Protein AF-A0A924XPF2-F1 (afdb_monomer_lite)

Secondary structure (DSSP, 8-state):
-HHHHHHHHHHHHHHHHHHHHH--HHHHHHHHHHHHHHHHTTSTT-HHHHHHHHHHHHHHHHHHHHHHH----EEEEEE--S---TTS-EEEEEEEEE-SSS-B-S-EEE------PPPHHHHHH---TTGGGS-HHHHHH-HHHHHHHHHTTS-S---EEEPPPB-TT-EEEEEEEE-

Structure (mmCIF, N/CA/C/O backbone):
data_AF-A0A924XPF2-F1
#
_entry.id   AF-A0A924XPF2-F1
#
loop_
_atom_site.group_PDB
_atom_site.id
_atom_site.type_symbol
_atom_site.label_atom_id
_atom_site.label_alt_id
_atom_site.label_comp_id
_atom_site.label_asym_id
_atom_site.label_entity_id
_atom_site.label_seq_id
_atom_site.pdbx_PDB_ins_code
_atom_site.Cartn_x
_atom_site.Cartn_y
_atom_site.Cartn_z
_atom_site.occupancy
_atom_site.B_iso_or_equiv
_atom_site.auth_seq_id
_atom_site.auth_comp_id
_atom_site.auth_asym_id
_atom_site.auth_atom_id
_atom_site.pdbx_PDB_model_num
ATOM 1 N N . MET A 1 1 ? 14.051 -11.092 -23.838 1.00 84.06 1 MET A N 1
ATOM 2 C CA . MET A 1 1 ? 14.180 -9.862 -23.017 1.00 84.06 1 MET A CA 1
ATOM 3 C C . MET A 1 1 ? 12.843 -9.285 -22.538 1.00 84.06 1 MET A C 1
ATOM 5 O O . MET A 1 1 ? 12.646 -9.235 -21.334 1.00 84.06 1 MET A O 1
ATOM 9 N N . ARG A 1 2 ? 11.880 -8.923 -23.406 1.00 87.88 2 ARG A N 1
ATOM 10 C CA . ARG A 1 2 ? 10.615 -8.270 -22.972 1.00 87.88 2 ARG A CA 1
ATOM 11 C C . ARG A 1 2 ? 9.798 -9.018 -21.904 1.00 87.88 2 ARG A C 1
ATOM 13 O O . ARG A 1 2 ? 9.209 -8.379 -21.045 1.00 87.88 2 ARG A O 1
ATOM 20 N N . ARG A 1 3 ? 9.775 -10.357 -21.926 1.00 92.38 3 ARG A N 1
ATOM 21 C CA . ARG A 1 3 ? 9.114 -11.166 -20.879 1.00 92.38 3 ARG A CA 1
ATOM 22 C C . ARG A 1 3 ? 9.788 -11.042 -19.507 1.00 92.38 3 ARG A C 1
ATOM 24 O O . ARG A 1 3 ? 9.085 -11.013 -18.507 1.00 92.38 3 ARG A O 1
ATOM 31 N N . LEU A 1 4 ? 11.119 -10.930 -19.469 1.00 93.75 4 LEU A N 1
ATOM 32 C CA . LEU A 1 4 ? 11.877 -10.730 -18.227 1.00 93.75 4 LEU A CA 1
ATOM 33 C C . LEU A 1 4 ? 11.610 -9.340 -17.650 1.00 93.75 4 LEU A C 1
ATOM 35 O O . LEU A 1 4 ? 11.325 -9.222 -16.467 1.00 93.75 4 LEU A O 1
ATOM 39 N N . ILE A 1 5 ? 11.607 -8.311 -18.505 1.00 93.50 5 ILE A N 1
ATOM 40 C CA . ILE A 1 5 ? 11.254 -6.939 -18.111 1.00 93.50 5 ILE A CA 1
ATOM 41 C C . ILE A 1 5 ? 9.832 -6.902 -17.537 1.00 93.50 5 ILE A C 1
ATOM 43 O O . ILE A 1 5 ? 9.620 -6.374 -16.452 1.00 93.50 5 ILE A O 1
ATOM 47 N N . TYR A 1 6 ? 8.864 -7.530 -18.213 1.00 94.31 6 TYR A N 1
ATOM 48 C CA . TYR A 1 6 ? 7.496 -7.645 -17.705 1.00 94.31 6 TYR A CA 1
ATOM 49 C C . TYR A 1 6 ? 7.425 -8.362 -16.350 1.00 94.31 6 TYR A C 1
ATOM 51 O O . TYR A 1 6 ? 6.738 -7.898 -15.441 1.00 94.31 6 TYR A O 1
ATOM 59 N N . ALA A 1 7 ? 8.134 -9.485 -16.198 1.00 94.75 7 ALA A N 1
ATOM 60 C CA . ALA A 1 7 ? 8.183 -10.211 -14.935 1.00 94.75 7 ALA A CA 1
ATOM 61 C C . ALA A 1 7 ? 8.771 -9.338 -13.815 1.00 94.75 7 ALA A C 1
ATOM 63 O O . ALA A 1 7 ? 8.178 -9.259 -12.741 1.00 94.75 7 ALA A O 1
ATOM 64 N N . ALA A 1 8 ? 9.863 -8.618 -14.090 1.00 94.25 8 ALA A N 1
ATOM 65 C CA . ALA A 1 8 ? 10.473 -7.679 -13.155 1.00 94.25 8 ALA A CA 1
ATOM 66 C C . ALA A 1 8 ? 9.498 -6.559 -12.760 1.00 94.25 8 ALA A C 1
ATOM 68 O O . ALA A 1 8 ? 9.265 -6.360 -11.573 1.00 94.25 8 ALA A O 1
ATOM 69 N N . LEU A 1 9 ? 8.844 -5.897 -13.723 1.00 93.81 9 LEU A N 1
ATOM 70 C CA . LEU A 1 9 ? 7.829 -4.866 -13.456 1.00 93.81 9 LEU A CA 1
ATOM 71 C C . LEU A 1 9 ? 6.684 -5.399 -12.584 1.00 93.81 9 LEU A C 1
ATOM 73 O O . LEU A 1 9 ? 6.241 -4.733 -11.647 1.00 93.81 9 LEU A O 1
ATOM 77 N N . ARG A 1 10 ? 6.223 -6.625 -12.854 1.00 94.06 10 ARG A N 1
ATOM 78 C CA . ARG A 1 10 ? 5.145 -7.254 -12.087 1.00 94.06 10 ARG A CA 1
ATOM 79 C C . ARG A 1 10 ? 5.570 -7.583 -10.658 1.00 94.06 10 ARG A C 1
ATOM 81 O O . ARG A 1 10 ? 4.770 -7.361 -9.748 1.00 94.06 10 ARG A O 1
ATOM 88 N N . VAL A 1 11 ? 6.783 -8.105 -10.468 1.00 94.44 11 VAL A N 1
ATOM 89 C CA . VAL A 1 11 ? 7.350 -8.450 -9.154 1.00 94.44 11 VAL A CA 1
ATOM 90 C C . VAL A 1 11 ? 7.630 -7.192 -8.343 1.00 94.44 11 VAL A C 1
ATOM 92 O O . VAL A 1 11 ? 7.145 -7.090 -7.221 1.00 94.44 11 VAL A O 1
ATOM 95 N N . VAL A 1 12 ? 8.321 -6.210 -8.924 1.00 92.56 12 VAL A N 1
ATOM 96 C CA . VAL A 1 12 ? 8.612 -4.923 -8.277 1.00 92.56 12 VAL A CA 1
ATOM 97 C C . VAL A 1 12 ? 7.314 -4.214 -7.906 1.00 92.56 12 VAL A C 1
ATOM 99 O O . VAL A 1 12 ? 7.163 -3.796 -6.765 1.00 92.56 12 VAL A O 1
ATOM 102 N N . GLY A 1 13 ? 6.326 -4.166 -8.806 1.00 89.31 13 GLY A N 1
ATOM 103 C CA . GLY A 1 13 ? 5.015 -3.593 -8.494 1.00 89.31 13 GLY A CA 1
ATOM 104 C C . GLY A 1 13 ? 4.240 -4.373 -7.423 1.00 89.31 13 GLY A C 1
ATOM 105 O O . GLY A 1 13 ? 3.518 -3.776 -6.630 1.00 89.31 13 GLY A O 1
ATOM 106 N N . ALA A 1 14 ? 4.386 -5.704 -7.361 1.00 90.25 14 ALA A N 1
ATOM 107 C CA . ALA A 1 14 ? 3.800 -6.508 -6.283 1.00 90.25 14 ALA A CA 1
ATOM 108 C C . ALA A 1 14 ? 4.436 -6.184 -4.928 1.00 90.25 14 ALA A C 1
ATOM 110 O O . ALA A 1 14 ? 3.738 -6.114 -3.917 1.00 90.25 14 ALA A O 1
ATOM 111 N N . LEU A 1 15 ? 5.762 -6.049 -4.930 1.00 90.81 15 LEU A N 1
ATOM 112 C CA . LEU A 1 15 ? 6.571 -5.778 -3.757 1.00 90.81 15 LEU A CA 1
ATOM 113 C C . LEU A 1 15 ? 6.299 -4.367 -3.242 1.00 90.81 15 LEU A C 1
ATOM 115 O O . LEU A 1 15 ? 5.934 -4.239 -2.082 1.00 90.81 15 LEU A O 1
ATOM 119 N N . ASP A 1 16 ? 6.349 -3.346 -4.100 1.00 89.19 16 ASP A N 1
ATOM 120 C CA . ASP A 1 16 ? 6.012 -1.961 -3.744 1.00 89.19 16 ASP A CA 1
ATOM 121 C C . ASP A 1 16 ? 4.616 -1.867 -3.112 1.00 89.19 16 ASP A C 1
ATOM 123 O O . ASP A 1 16 ? 4.485 -1.344 -2.006 1.00 89.19 16 ASP A O 1
ATOM 127 N N . ARG A 1 17 ? 3.593 -2.480 -3.731 1.00 87.12 17 ARG A N 1
ATOM 128 C CA . ARG A 1 17 ? 2.238 -2.512 -3.157 1.00 87.12 17 ARG A CA 1
ATOM 129 C C . ARG A 1 17 ? 2.215 -3.166 -1.772 1.00 87.12 17 ARG A C 1
ATOM 131 O O . ARG A 1 17 ? 1.694 -2.580 -0.831 1.00 87.12 17 ARG A O 1
ATOM 138 N N . ARG A 1 18 ? 2.811 -4.355 -1.623 1.00 87.12 18 ARG A N 1
ATOM 139 C CA . ARG A 1 18 ? 2.851 -5.063 -0.329 1.00 87.12 18 ARG A CA 1
ATOM 140 C C . ARG A 1 18 ? 3.609 -4.287 0.744 1.00 87.12 18 ARG A C 1
ATOM 142 O O . ARG A 1 18 ? 3.212 -4.334 1.903 1.00 87.12 18 ARG A O 1
ATOM 149 N N . LEU A 1 19 ? 4.700 -3.618 0.376 1.00 88.44 19 LEU A N 1
ATOM 150 C CA . LEU A 1 19 ? 5.483 -2.805 1.299 1.00 88.44 19 LEU A CA 1
ATOM 151 C C . LEU A 1 19 ? 4.671 -1.593 1.757 1.00 88.44 19 LEU A C 1
ATOM 153 O O . LEU A 1 19 ? 4.577 -1.367 2.955 1.00 88.44 19 LEU A O 1
ATOM 157 N N . ARG A 1 20 ? 4.008 -0.876 0.844 1.00 86.06 20 ARG A N 1
ATOM 158 C CA . ARG A 1 20 ? 3.146 0.269 1.189 1.00 86.06 20 ARG A CA 1
ATOM 159 C C . ARG A 1 20 ? 1.951 -0.112 2.061 1.00 86.06 20 ARG A C 1
ATOM 161 O O . ARG A 1 20 ? 1.593 0.657 2.940 1.00 86.06 20 ARG A O 1
ATOM 168 N N . GLU A 1 21 ? 1.358 -1.282 1.834 1.00 84.06 21 GLU A N 1
ATOM 169 C CA . GLU A 1 21 ? 0.218 -1.773 2.622 1.00 84.06 21 GLU A CA 1
ATOM 170 C C . GLU A 1 21 ? 0.617 -2.245 4.029 1.00 84.06 21 GLU A C 1
ATOM 172 O O . GLU A 1 21 ? -0.189 -2.166 4.952 1.00 84.06 21 GLU A O 1
ATOM 177 N N . LYS A 1 22 ? 1.834 -2.781 4.204 1.00 85.19 22 LYS A N 1
ATOM 178 C CA . LYS A 1 22 ? 2.248 -3.427 5.463 1.00 85.19 22 LYS A CA 1
ATOM 179 C C . LYS A 1 22 ? 3.210 -2.612 6.318 1.00 85.19 22 LYS A C 1
ATOM 181 O O . LYS A 1 22 ? 3.222 -2.796 7.534 1.00 85.19 22 LYS A O 1
ATOM 186 N N . LEU A 1 23 ? 4.052 -1.774 5.718 1.00 87.44 23 LEU A N 1
ATOM 187 C CA . LEU A 1 23 ? 5.025 -0.982 6.464 1.00 87.44 23 LEU A CA 1
ATOM 188 C C . LEU A 1 23 ? 4.373 0.287 6.993 1.00 87.44 23 LEU A C 1
ATOM 190 O O . LEU A 1 23 ? 3.901 1.138 6.243 1.00 87.44 23 LEU A O 1
ATOM 194 N N . THR A 1 24 ? 4.426 0.428 8.312 1.00 88.81 24 THR A N 1
ATOM 195 C CA . THR A 1 24 ? 4.147 1.691 8.988 1.00 88.81 24 THR A CA 1
ATOM 196 C C . THR A 1 24 ? 5.242 2.712 8.675 1.00 88.81 24 THR A C 1
ATOM 198 O O . THR A 1 24 ? 6.307 2.366 8.161 1.00 88.81 24 THR A O 1
ATOM 201 N N . LEU A 1 25 ? 5.025 3.977 9.042 1.00 87.94 25 LEU A N 1
ATOM 202 C CA . LEU A 1 25 ? 6.047 5.019 8.905 1.00 87.94 25 LEU A CA 1
ATOM 203 C C . LEU A 1 25 ? 7.353 4.647 9.636 1.00 87.94 25 LEU A C 1
ATOM 205 O O . LEU A 1 25 ? 8.439 4.792 9.081 1.00 87.94 25 LEU A O 1
ATOM 209 N N . ALA A 1 26 ? 7.247 4.072 10.839 1.00 91.56 26 ALA A N 1
ATOM 210 C CA . ALA A 1 26 ? 8.395 3.528 11.565 1.00 91.56 26 ALA A CA 1
ATOM 211 C C . ALA A 1 26 ? 9.053 2.360 10.810 1.00 91.56 26 ALA A C 1
ATOM 213 O O . ALA A 1 26 ? 10.275 2.284 10.731 1.00 91.56 26 ALA A O 1
ATOM 214 N N . GLY A 1 27 ? 8.253 1.484 10.197 1.00 92.38 27 GLY A N 1
ATOM 215 C CA . GLY A 1 27 ? 8.758 0.417 9.337 1.00 92.38 27 GLY A CA 1
ATOM 216 C C . GLY A 1 27 ? 9.572 0.945 8.151 1.00 92.38 27 GLY A C 1
ATOM 217 O O . GLY A 1 27 ? 10.642 0.414 7.864 1.00 92.38 27 GLY A O 1
ATOM 218 N N . TRP A 1 28 ? 9.111 2.016 7.498 1.00 94.12 28 TRP A N 1
ATOM 219 C CA . TRP A 1 28 ? 9.850 2.681 6.419 1.00 94.12 28 TRP A CA 1
ATOM 220 C C . TRP A 1 28 ? 11.178 3.274 6.894 1.00 94.12 28 TRP A C 1
ATOM 222 O O . TRP A 1 28 ? 12.181 3.128 6.197 1.00 94.12 28 TRP A O 1
ATOM 232 N N . LEU A 1 29 ? 11.212 3.881 8.085 1.00 95.44 29 LEU A N 1
ATOM 233 C CA . LEU A 1 29 ? 12.456 4.374 8.686 1.00 95.44 29 LEU A CA 1
ATOM 234 C C . LEU A 1 29 ? 13.448 3.236 8.948 1.00 95.44 29 LEU A C 1
ATOM 236 O O . LEU A 1 29 ? 14.615 3.350 8.583 1.00 95.44 29 LEU A O 1
ATOM 240 N N . VAL A 1 30 ? 12.984 2.121 9.519 1.00 95.38 30 VAL A N 1
ATOM 241 C CA . VAL A 1 30 ? 13.815 0.930 9.765 1.00 95.38 30 VAL A CA 1
ATOM 242 C C . VAL A 1 30 ? 14.342 0.351 8.449 1.00 95.38 30 VAL A C 1
ATOM 244 O O . VAL A 1 30 ? 15.525 0.032 8.353 1.00 95.38 30 VAL A O 1
ATOM 247 N N . LEU A 1 31 ? 13.499 0.262 7.415 1.00 94.00 31 LEU A N 1
ATOM 248 C CA . LEU A 1 31 ? 13.897 -0.220 6.091 1.00 94.00 31 LEU A CA 1
ATOM 249 C C . LEU A 1 31 ? 14.939 0.704 5.434 1.00 94.00 31 LEU A C 1
ATOM 251 O O . LEU A 1 31 ? 15.914 0.220 4.860 1.00 94.00 31 LEU A O 1
ATOM 255 N N . GLY A 1 32 ? 14.765 2.023 5.552 1.00 94.50 32 GLY A N 1
ATOM 256 C CA . GLY A 1 32 ? 15.723 3.017 5.066 1.00 94.50 32 GLY A CA 1
ATOM 257 C C . GLY A 1 32 ? 17.062 2.953 5.805 1.00 94.50 32 GLY A C 1
ATOM 258 O O . GLY A 1 32 ? 18.113 2.909 5.167 1.00 94.50 32 GLY A O 1
ATOM 259 N N . ALA A 1 33 ? 17.031 2.860 7.138 1.00 93.75 33 ALA A N 1
ATOM 260 C CA . ALA A 1 33 ? 18.224 2.692 7.968 1.00 93.75 33 ALA A CA 1
ATOM 261 C C . ALA A 1 33 ? 18.967 1.388 7.644 1.00 93.75 33 ALA A C 1
ATOM 263 O O . ALA A 1 33 ? 20.193 1.374 7.576 1.00 93.75 33 ALA A O 1
ATOM 264 N N . MET A 1 34 ? 18.232 0.304 7.376 1.00 93.38 34 MET A N 1
ATOM 265 C CA . MET A 1 34 ? 18.807 -0.969 6.943 1.00 93.38 34 MET A CA 1
ATOM 266 C C . MET A 1 34 ? 19.507 -0.825 5.587 1.00 93.38 34 MET A C 1
ATOM 268 O O . MET A 1 34 ? 20.603 -1.350 5.414 1.00 93.38 34 MET A O 1
ATOM 272 N N . GLY A 1 35 ? 18.913 -0.085 4.643 1.00 92.06 35 GLY A N 1
ATOM 273 C CA . GLY A 1 35 ? 19.534 0.224 3.352 1.00 92.06 35 GLY A CA 1
ATOM 274 C C . GLY A 1 35 ? 20.819 1.046 3.488 1.00 92.06 35 GLY A C 1
ATOM 275 O O . GLY A 1 35 ? 21.824 0.714 2.862 1.00 92.06 35 GLY A O 1
ATOM 276 N N . ALA A 1 36 ? 20.8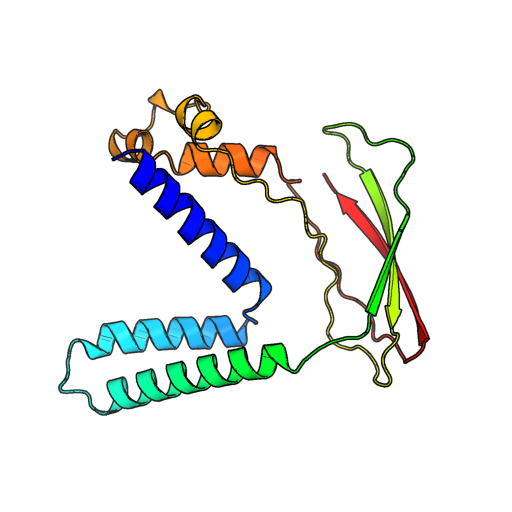17 2.065 4.351 1.00 90.94 36 ALA A N 1
ATOM 277 C CA . ALA A 1 36 ? 22.011 2.856 4.649 1.00 90.94 36 ALA A CA 1
ATOM 278 C C . ALA A 1 36 ? 23.114 1.995 5.289 1.00 90.94 36 ALA A C 1
ATOM 280 O O . ALA A 1 36 ? 24.255 2.021 4.836 1.00 90.94 36 ALA A O 1
ATOM 281 N N . ALA A 1 37 ? 22.762 1.164 6.276 1.00 89.69 37 ALA A N 1
ATOM 282 C CA . ALA A 1 37 ? 23.698 0.236 6.903 1.00 89.69 37 ALA A CA 1
ATOM 283 C C . ALA A 1 37 ? 24.263 -0.781 5.896 1.00 89.69 37 ALA A C 1
ATOM 285 O O . ALA A 1 37 ? 25.453 -1.070 5.928 1.00 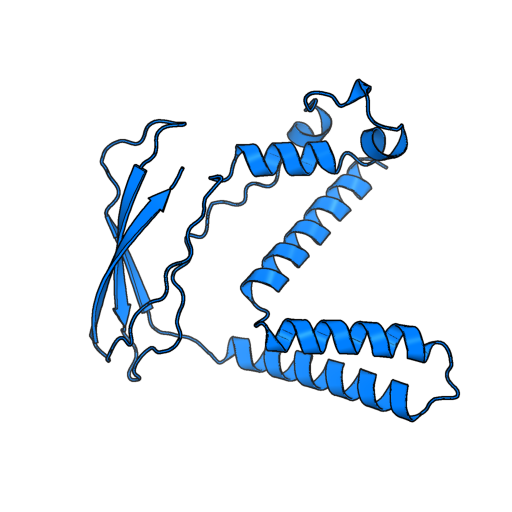89.69 37 ALA A O 1
ATOM 286 N N . ALA A 1 38 ? 23.448 -1.288 4.967 1.00 88.44 38 ALA A N 1
ATOM 287 C CA . ALA A 1 38 ? 23.913 -2.192 3.916 1.00 88.44 38 ALA A CA 1
ATOM 288 C C . ALA A 1 38 ? 24.921 -1.516 2.972 1.00 88.44 38 ALA A C 1
ATOM 290 O O . ALA A 1 38 ? 25.940 -2.115 2.637 1.00 88.44 38 ALA A O 1
ATOM 291 N N . ALA A 1 39 ? 24.667 -0.264 2.577 1.00 88.00 39 ALA A N 1
ATOM 292 C CA . ALA A 1 39 ? 25.578 0.502 1.728 1.00 88.00 39 ALA A CA 1
ATOM 293 C C . ALA A 1 39 ? 26.908 0.803 2.438 1.00 88.00 39 ALA A C 1
ATOM 295 O O . ALA A 1 39 ? 27.974 0.651 1.847 1.00 88.00 39 ALA A O 1
ATOM 296 N N . SER A 1 40 ? 26.855 1.174 3.719 1.00 83.88 40 SER A N 1
ATOM 297 C CA . SER A 1 40 ? 28.046 1.420 4.540 1.00 83.88 40 SER A CA 1
ATOM 298 C C . SER A 1 40 ? 28.791 0.137 4.929 1.00 83.88 40 SER A C 1
ATOM 300 O O . SER A 1 40 ? 29.983 0.189 5.209 1.00 83.88 40 SER A O 1
ATOM 302 N N . GLY A 1 41 ? 28.112 -1.013 4.949 1.00 75.25 41 GLY A N 1
ATOM 303 C CA . GLY A 1 41 ? 28.685 -2.317 5.296 1.00 75.25 41 GLY A CA 1
ATOM 304 C C . GLY A 1 41 ? 29.584 -2.923 4.216 1.00 75.25 41 GLY A C 1
ATOM 305 O O . GLY A 1 41 ? 30.204 -3.953 4.463 1.00 75.25 41 GLY A O 1
ATOM 306 N N . LEU A 1 42 ? 29.680 -2.290 3.040 1.00 71.56 42 LEU A N 1
ATOM 307 C CA . LEU A 1 42 ? 30.662 -2.646 2.010 1.00 71.56 42 LEU A CA 1
ATOM 308 C C . LEU A 1 42 ? 32.106 -2.403 2.487 1.00 71.56 42 LEU A C 1
ATOM 310 O O . LEU A 1 42 ? 33.020 -3.082 2.023 1.00 71.56 42 LEU A O 1
ATOM 314 N N . ASP A 1 43 ? 32.304 -1.497 3.452 1.00 67.00 43 ASP A N 1
ATOM 315 C CA . ASP A 1 43 ? 33.551 -1.388 4.210 1.00 67.00 43 ASP A CA 1
ATOM 316 C C . ASP A 1 43 ? 33.482 -2.294 5.451 1.00 67.00 43 ASP A C 1
ATOM 318 O O . ASP A 1 43 ? 33.068 -1.904 6.548 1.00 67.00 43 ASP A O 1
ATOM 322 N N . THR A 1 44 ? 33.851 -3.561 5.249 1.00 65.44 44 THR A N 1
ATOM 323 C CA . THR A 1 44 ? 33.756 -4.646 6.247 1.00 65.44 44 THR A CA 1
ATOM 324 C C . THR A 1 44 ? 34.579 -4.399 7.523 1.00 65.44 44 THR A C 1
ATOM 326 O O . THR A 1 44 ? 34.435 -5.135 8.498 1.00 65.44 44 THR A O 1
ATOM 329 N N . ASN A 1 45 ? 35.416 -3.355 7.562 1.00 68.75 45 ASN A N 1
ATOM 330 C CA . ASN A 1 45 ? 36.149 -2.952 8.765 1.00 68.75 45 ASN A CA 1
ATOM 331 C C . ASN A 1 45 ? 35.223 -2.382 9.858 1.00 68.75 45 ASN A C 1
ATOM 333 O O . ASN A 1 45 ? 35.573 -2.361 11.041 1.00 68.75 45 ASN A O 1
ATOM 337 N N . LEU A 1 46 ? 34.006 -1.958 9.497 1.00 66.50 46 LEU A N 1
ATOM 338 C CA . LEU A 1 46 ? 33.039 -1.358 10.414 1.00 66.50 46 LEU A CA 1
ATOM 339 C C . LEU A 1 46 ? 32.133 -2.417 11.060 1.00 66.50 46 LEU A C 1
ATOM 341 O O . LEU A 1 46 ? 30.981 -2.624 10.677 1.00 66.50 46 LEU A O 1
ATOM 345 N N . THR A 1 47 ? 32.629 -3.044 12.130 1.00 77.88 47 THR A N 1
ATOM 346 C CA . THR A 1 47 ? 31.879 -4.065 12.894 1.00 77.88 47 THR A CA 1
ATOM 347 C C . THR A 1 47 ? 30.535 -3.539 13.440 1.00 77.88 47 THR A C 1
ATOM 349 O O . THR A 1 47 ? 29.571 -4.294 13.577 1.00 77.88 47 THR A O 1
ATOM 352 N N . VAL A 1 48 ? 30.439 -2.236 13.732 1.00 85.19 48 VAL A N 1
ATOM 353 C CA . VAL A 1 48 ? 29.201 -1.590 14.208 1.00 85.19 48 VAL A CA 1
ATOM 354 C C . VAL A 1 48 ? 28.110 -1.615 13.135 1.00 85.19 48 VAL A C 1
ATOM 356 O O . VAL A 1 48 ? 26.963 -1.938 13.443 1.00 85.19 48 VAL A O 1
ATOM 359 N N . THR A 1 49 ? 28.463 -1.348 11.877 1.00 86.12 49 THR A N 1
ATOM 360 C CA . THR A 1 49 ? 27.520 -1.292 10.752 1.00 86.12 49 THR A CA 1
ATOM 361 C C . THR A 1 49 ? 26.898 -2.659 10.479 1.00 86.12 49 THR A C 1
ATOM 363 O O . THR A 1 49 ? 25.679 -2.772 10.355 1.00 86.12 49 THR A O 1
ATOM 366 N N . SER A 1 50 ? 27.707 -3.721 10.486 1.00 83.69 50 SER A N 1
ATOM 367 C CA . SER A 1 50 ? 27.230 -5.097 10.298 1.00 83.69 50 SER A CA 1
ATOM 368 C C . SER A 1 50 ? 26.303 -5.555 11.430 1.00 83.69 50 SER A C 1
AT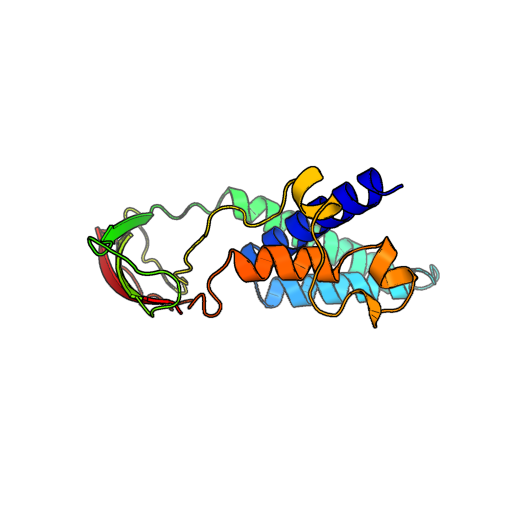OM 370 O O . SER A 1 50 ? 25.287 -6.211 11.181 1.00 83.69 50 SER A O 1
ATOM 372 N N . ARG A 1 51 ? 26.600 -5.172 12.682 1.00 90.00 51 ARG A N 1
ATOM 373 C CA . ARG A 1 51 ? 25.721 -5.439 13.836 1.00 90.00 51 ARG A CA 1
ATOM 374 C C . ARG A 1 51 ? 24.399 -4.682 13.725 1.00 90.00 51 ARG A C 1
ATOM 376 O O . ARG A 1 51 ? 23.347 -5.283 13.936 1.00 90.00 51 ARG A O 1
ATOM 383 N N . ALA A 1 52 ? 24.443 -3.403 13.351 1.00 90.19 52 ALA A N 1
ATOM 384 C CA . ALA A 1 52 ? 23.248 -2.589 13.145 1.00 90.19 52 ALA A CA 1
ATOM 385 C C . ALA A 1 52 ? 22.367 -3.162 12.025 1.00 90.19 52 ALA A C 1
ATOM 387 O O . ALA A 1 52 ? 21.169 -3.344 12.222 1.00 90.19 52 ALA A O 1
ATOM 388 N N . PHE A 1 53 ? 22.959 -3.532 10.886 1.00 90.56 53 PHE A N 1
ATOM 389 C CA . PHE A 1 53 ? 22.246 -4.186 9.789 1.00 90.56 53 PHE A CA 1
ATOM 390 C C . PHE A 1 53 ? 21.550 -5.473 10.252 1.00 90.56 53 PHE A C 1
ATOM 392 O O . PHE A 1 53 ? 20.347 -5.635 10.051 1.00 90.56 53 PHE A O 1
ATOM 399 N N . THR A 1 54 ? 22.284 -6.356 10.936 1.00 91.44 54 THR A N 1
ATOM 400 C CA . THR A 1 54 ? 21.748 -7.632 11.439 1.00 91.44 54 THR A CA 1
ATOM 401 C C . THR A 1 54 ? 20.595 -7.411 12.420 1.00 91.44 54 THR A C 1
ATOM 403 O O . THR A 1 54 ? 19.569 -8.086 12.337 1.00 91.44 54 THR A O 1
ATOM 406 N N . PHE A 1 55 ? 20.723 -6.426 13.314 1.00 94.06 55 PHE A N 1
ATOM 407 C CA . PHE A 1 55 ? 19.664 -6.037 14.243 1.00 94.06 55 PHE A CA 1
ATOM 408 C C . PHE A 1 55 ? 18.407 -5.534 13.519 1.00 94.06 55 PHE A C 1
ATOM 410 O O . PHE A 1 55 ? 17.302 -5.968 13.841 1.00 94.06 55 PHE A O 1
ATOM 417 N N . LEU A 1 56 ? 18.555 -4.664 12.514 1.00 94.56 56 LEU A N 1
ATOM 418 C CA . LEU A 1 56 ? 17.423 -4.127 11.749 1.00 94.56 56 LEU A CA 1
ATOM 419 C C . LEU A 1 56 ? 16.709 -5.220 10.941 1.00 94.56 56 LEU A C 1
ATOM 421 O O . LEU A 1 56 ? 15.477 -5.246 10.903 1.00 94.56 56 LEU A O 1
ATOM 425 N N . VAL A 1 57 ? 17.458 -6.163 10.358 1.00 94.38 57 VAL A N 1
ATOM 426 C CA . VAL A 1 57 ? 16.894 -7.348 9.690 1.00 94.38 57 VAL A CA 1
ATOM 427 C C . VAL A 1 57 ? 16.097 -8.201 10.679 1.00 94.38 57 VAL A C 1
ATOM 429 O O . VAL A 1 57 ? 14.961 -8.576 10.385 1.00 94.38 57 VAL A O 1
ATOM 432 N N . ALA A 1 58 ? 16.653 -8.476 11.863 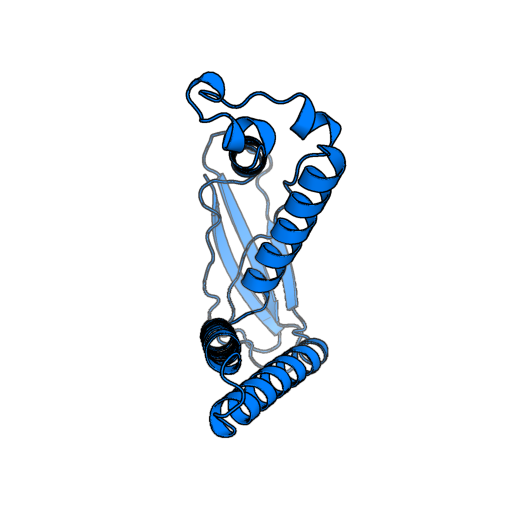1.00 95.81 58 ALA A N 1
ATOM 433 C CA . ALA A 1 58 ? 15.963 -9.239 12.901 1.00 95.81 58 ALA A CA 1
ATOM 434 C C . ALA A 1 58 ? 14.681 -8.532 13.374 1.00 95.81 58 ALA A C 1
ATOM 436 O O . ALA A 1 58 ? 13.636 -9.171 13.501 1.00 95.81 58 ALA A O 1
ATOM 437 N N . LEU A 1 59 ? 14.730 -7.209 13.562 1.00 95.44 59 LEU A N 1
ATOM 438 C CA . LEU A 1 59 ? 13.579 -6.398 13.955 1.00 95.44 59 LEU A CA 1
ATOM 439 C C . LEU A 1 59 ? 12.456 -6.451 12.907 1.00 95.44 59 LEU A C 1
ATOM 441 O O . LEU A 1 59 ? 11.299 -6.683 13.261 1.00 95.44 59 LEU A O 1
ATOM 445 N N . LEU A 1 60 ? 12.783 -6.290 11.620 1.00 93.38 60 LEU A N 1
ATOM 446 C CA . LEU A 1 60 ? 11.808 -6.415 10.530 1.00 93.38 60 LEU A CA 1
ATOM 447 C C . LEU A 1 60 ? 11.243 -7.837 10.427 1.00 93.38 60 LEU A C 1
ATOM 449 O O . LEU A 1 60 ? 10.041 -8.000 10.216 1.00 93.38 60 LEU A O 1
ATOM 453 N N . GLY A 1 61 ? 12.081 -8.861 10.612 1.00 93.62 61 GLY A N 1
ATOM 454 C CA . GLY A 1 61 ? 11.657 -10.261 10.632 1.00 93.62 61 GLY A CA 1
ATOM 455 C C . GLY A 1 61 ? 10.658 -10.551 11.753 1.00 93.62 61 GLY A C 1
ATOM 456 O O . GLY A 1 61 ? 9.599 -11.128 11.506 1.00 93.62 61 GLY A O 1
ATOM 457 N N . LEU A 1 62 ? 10.942 -10.080 12.970 1.00 94.62 62 LEU A N 1
ATOM 458 C CA . LEU A 1 62 ? 10.039 -10.198 14.116 1.00 94.62 62 LEU A CA 1
ATOM 459 C C . LEU A 1 62 ? 8.734 -9.426 13.901 1.00 94.62 62 LEU A C 1
ATOM 461 O O . LEU A 1 62 ? 7.663 -9.967 14.166 1.00 94.62 62 LEU A O 1
ATOM 465 N N . ALA A 1 63 ? 8.795 -8.203 13.368 1.00 91.50 63 ALA A N 1
ATOM 466 C CA . ALA A 1 63 ? 7.602 -7.422 13.040 1.00 91.50 63 ALA A CA 1
ATOM 467 C C . ALA A 1 63 ? 6.730 -8.127 11.986 1.00 91.50 63 ALA A C 1
ATOM 469 O O . ALA A 1 63 ? 5.504 -8.181 12.110 1.00 91.50 63 ALA A O 1
ATOM 470 N N . TRP A 1 64 ? 7.354 -8.724 10.968 1.00 89.69 64 TRP A N 1
ATOM 471 C CA . TRP A 1 64 ? 6.658 -9.504 9.950 1.00 89.69 64 TRP A CA 1
ATOM 472 C C . TRP A 1 64 ? 5.991 -10.751 10.540 1.00 89.69 64 TRP A C 1
ATOM 474 O O . TRP A 1 64 ? 4.818 -10.996 10.255 1.00 89.69 64 TRP A O 1
ATOM 484 N N . LEU A 1 65 ? 6.680 -11.492 11.414 1.00 91.75 65 LEU A N 1
ATOM 485 C CA . LEU A 1 65 ? 6.103 -12.631 12.136 1.00 91.75 65 LEU A CA 1
ATOM 486 C C . LEU A 1 65 ? 4.933 -12.197 13.0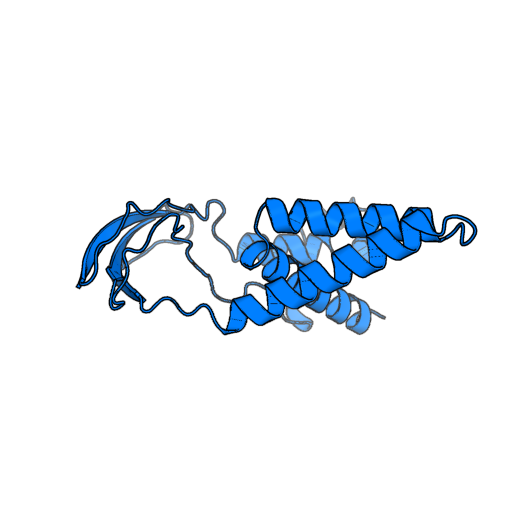28 1.00 91.75 65 LEU A C 1
ATOM 488 O O . LEU A 1 65 ? 3.851 -12.776 12.937 1.00 91.75 65 LEU A O 1
ATOM 492 N N . ALA A 1 66 ? 5.105 -11.130 13.812 1.00 89.44 66 ALA A N 1
ATOM 493 C CA . ALA A 1 66 ? 4.061 -10.553 14.658 1.00 89.44 66 ALA A CA 1
ATOM 494 C C . ALA A 1 66 ? 2.812 -10.150 13.853 1.00 89.44 66 ALA A C 1
ATOM 496 O O . ALA A 1 66 ? 1.686 -10.346 14.316 1.00 89.44 66 ALA A O 1
ATOM 497 N N . SER A 1 67 ? 2.989 -9.666 12.616 1.00 87.12 67 SER A N 1
ATOM 498 C CA . SER A 1 67 ? 1.876 -9.278 11.739 1.00 87.12 67 SER A CA 1
ATOM 499 C C . SER A 1 67 ? 0.929 -10.434 11.389 1.00 87.12 67 SER A C 1
ATOM 501 O O . SER A 1 67 ? -0.248 -10.192 11.141 1.00 87.12 67 SER A O 1
ATOM 503 N N . TYR A 1 68 ? 1.394 -11.691 11.405 1.00 84.81 68 TYR A N 1
ATOM 504 C CA . TYR A 1 68 ? 0.525 -12.853 11.170 1.00 84.81 68 TYR A CA 1
ATOM 505 C C . TYR A 1 68 ? -0.368 -13.192 12.366 1.00 84.81 68 TYR A C 1
ATOM 507 O O . TYR A 1 68 ? -1.455 -13.751 12.180 1.00 84.81 68 TYR A O 1
ATOM 515 N N . PHE A 1 69 ? 0.084 -12.859 13.578 1.00 86.19 69 PHE A N 1
ATOM 516 C CA . PHE A 1 69 ? -0.666 -13.074 14.814 1.00 86.19 69 PHE A CA 1
ATOM 517 C C . PHE A 1 69 ? -1.691 -11.964 15.065 1.00 86.19 69 PHE A C 1
ATOM 519 O O . PHE A 1 69 ? -2.717 -12.207 15.701 1.00 86.19 69 PHE A O 1
ATOM 526 N N . PHE A 1 70 ? -1.465 -10.759 14.531 1.00 80.50 70 PHE A N 1
ATOM 527 C CA . PHE A 1 70 ? -2.449 -9.684 14.590 1.00 80.50 70 PHE A CA 1
ATOM 528 C C . PHE A 1 70 ? -3.591 -9.931 13.595 1.00 80.50 70 PHE A C 1
ATOM 530 O O . PHE A 1 70 ? -3.437 -9.789 12.383 1.00 80.50 70 PHE A O 1
ATOM 537 N N . ARG A 1 71 ? -4.771 -10.291 14.110 1.00 79.81 71 ARG A N 1
ATOM 538 C CA . ARG A 1 71 ? -5.997 -10.441 13.314 1.00 79.81 71 ARG A CA 1
ATOM 539 C C . ARG A 1 71 ? -7.132 -9.649 13.947 1.00 79.81 71 ARG A C 1
ATOM 541 O O . ARG A 1 71 ? -7.732 -10.090 14.927 1.00 79.81 71 ARG A O 1
ATOM 548 N N . ALA A 1 72 ? -7.440 -8.491 13.372 1.00 81.88 72 ALA A N 1
ATOM 549 C CA . ALA A 1 72 ? -8.629 -7.738 13.744 1.00 81.88 72 ALA A CA 1
ATOM 550 C C . ALA A 1 72 ? -9.882 -8.479 13.242 1.00 81.88 72 ALA A C 1
ATOM 552 O O . ALA A 1 72 ? -9.965 -8.856 12.073 1.00 81.88 72 ALA A O 1
ATOM 553 N N . ARG A 1 73 ? -10.855 -8.711 14.129 1.00 89.88 73 ARG A N 1
ATOM 554 C CA . ARG A 1 73 ? -12.159 -9.278 13.759 1.00 89.88 73 ARG A CA 1
ATOM 555 C C . ARG A 1 73 ? -13.089 -8.133 13.387 1.00 89.88 73 ARG A C 1
ATOM 557 O O . ARG A 1 73 ? -13.741 -7.560 14.253 1.00 89.88 73 ARG A O 1
ATOM 564 N N . VAL A 1 74 ? -13.105 -7.783 12.109 1.00 90.75 74 VAL A N 1
ATOM 565 C CA . VAL A 1 74 ? -13.879 -6.656 11.584 1.00 90.75 74 VAL A CA 1
ATOM 566 C C . VAL A 1 74 ? -14.785 -7.150 10.470 1.00 90.75 74 VAL A C 1
ATOM 568 O O . VAL A 1 74 ? -14.368 -7.934 9.621 1.00 90.75 74 VAL A O 1
ATOM 571 N N . GLU A 1 75 ? -16.026 -6.684 10.481 1.00 92.44 75 GLU A N 1
ATOM 572 C CA . GLU A 1 75 ? -16.977 -6.882 9.396 1.00 92.44 75 GLU A CA 1
ATOM 573 C C . GLU A 1 75 ? -17.175 -5.544 8.684 1.00 92.44 75 GLU A C 1
ATOM 575 O O . GLU A 1 75 ? -17.497 -4.542 9.320 1.00 92.44 75 GLU A O 1
ATOM 580 N N . ALA A 1 76 ? -16.953 -5.519 7.371 1.00 91.06 76 ALA A N 1
ATOM 581 C CA . ALA A 1 76 ? -17.120 -4.328 6.549 1.00 91.06 76 ALA A CA 1
ATOM 582 C C . ALA A 1 76 ? -18.196 -4.578 5.488 1.00 91.06 76 ALA A C 1
ATOM 584 O O . ALA A 1 76 ? -18.129 -5.546 4.731 1.00 91.06 76 ALA A O 1
ATOM 585 N N . GLY A 1 77 ? -19.186 -3.693 5.440 1.00 91.25 77 GLY A N 1
ATOM 586 C CA . GLY A 1 77 ? -20.258 -3.677 4.453 1.00 91.25 77 GLY A CA 1
ATOM 587 C C . GLY A 1 77 ? -20.172 -2.418 3.600 1.00 91.25 77 GLY A C 1
ATOM 588 O O . GLY A 1 77 ? -19.823 -1.350 4.099 1.00 91.25 77 GLY A O 1
ATOM 589 N N . ARG A 1 78 ? -20.499 -2.535 2.312 1.00 90.75 78 ARG A N 1
ATOM 590 C CA . ARG A 1 78 ? -20.518 -1.406 1.373 1.00 90.75 78 ARG A CA 1
ATOM 591 C C . ARG A 1 78 ? -21.913 -1.225 0.791 1.00 90.75 78 ARG A C 1
ATOM 593 O O . ARG A 1 78 ? -22.484 -2.170 0.249 1.00 90.75 78 ARG A O 1
ATOM 600 N N . ALA A 1 79 ? -22.439 -0.012 0.880 1.00 91.19 79 ALA A N 1
ATOM 601 C CA . ALA A 1 79 ? -23.712 0.370 0.283 1.00 91.19 79 ALA A CA 1
ATOM 602 C C . ALA A 1 79 ? -23.443 1.134 -1.019 1.00 91.19 79 ALA A C 1
ATOM 604 O O . ALA A 1 79 ? -23.304 2.357 -1.013 1.00 91.19 79 ALA A O 1
ATOM 605 N N . MET A 1 80 ? -23.306 0.392 -2.122 1.00 87.12 80 MET A N 1
ATOM 606 C CA . MET A 1 80 ? -23.007 0.962 -3.438 1.00 87.12 80 MET A CA 1
ATOM 607 C C . MET A 1 80 ? -24.236 1.646 -4.053 1.00 87.12 80 MET A C 1
ATOM 609 O O . MET A 1 80 ? -25.354 1.146 -3.888 1.00 87.12 80 MET A O 1
ATOM 613 N N . PRO A 1 81 ? -24.052 2.756 -4.792 1.00 87.38 81 PRO A N 1
ATOM 614 C CA . PRO A 1 81 ? -25.121 3.314 -5.607 1.00 87.38 81 PRO A CA 1
ATOM 615 C C . PRO A 1 81 ? -25.538 2.307 -6.687 1.00 87.38 81 PRO A C 1
ATOM 617 O O . PRO A 1 81 ? -24.747 1.466 -7.115 1.00 87.38 81 PRO A O 1
ATOM 620 N N . ARG A 1 82 ? -26.790 2.403 -7.152 1.00 88.44 82 ARG A N 1
ATOM 621 C CA . ARG A 1 82 ? -27.317 1.519 -8.209 1.00 88.44 82 ARG A CA 1
ATOM 622 C C . ARG A 1 82 ? -26.525 1.620 -9.513 1.00 88.44 82 ARG A C 1
ATOM 624 O O . ARG A 1 82 ? -26.373 0.620 -10.204 1.00 88.44 82 ARG A O 1
ATOM 631 N N . TYR A 1 83 ? -26.030 2.815 -9.825 1.00 86.62 83 TYR A N 1
ATOM 632 C CA . TYR A 1 83 ? -25.257 3.103 -11.025 1.00 86.62 83 TYR A CA 1
ATOM 633 C C . TYR A 1 83 ? -24.101 4.043 -10.677 1.00 86.62 83 TYR A C 1
ATOM 635 O O . TYR A 1 83 ? -24.231 4.889 -9.793 1.00 86.62 83 TYR A O 1
ATOM 643 N N . ALA A 1 84 ? -22.985 3.887 -11.384 1.00 85.06 84 ALA A N 1
ATOM 644 C CA . ALA A 1 84 ? -21.852 4.802 -11.363 1.00 85.06 84 ALA A CA 1
ATOM 645 C C . ALA A 1 84 ? -21.376 5.001 -12.807 1.00 85.06 84 ALA A C 1
ATOM 647 O O . ALA A 1 84 ? -21.279 4.031 -13.564 1.00 85.06 84 ALA A O 1
ATOM 648 N N . THR A 1 85 ? -21.103 6.247 -13.185 1.00 86.38 85 THR A N 1
ATOM 649 C CA . THR A 1 85 ? -20.680 6.615 -14.542 1.00 86.38 85 THR A CA 1
ATOM 650 C C . THR A 1 85 ? -19.168 6.794 -14.573 1.00 86.38 85 THR A C 1
ATOM 652 O O . THR A 1 85 ? -18.588 7.397 -13.675 1.00 86.38 85 THR A O 1
ATOM 655 N N . SER A 1 86 ? -18.504 6.257 -15.599 1.00 82.00 86 SER A N 1
ATOM 656 C CA . SER A 1 86 ? -17.051 6.398 -15.736 1.00 82.00 86 SER A CA 1
ATOM 657 C C . SER A 1 86 ? -16.668 7.861 -15.964 1.00 82.00 86 SER A C 1
ATOM 659 O O . SER A 1 86 ? -17.185 8.489 -16.883 1.00 82.00 86 SER A O 1
ATOM 661 N N . GLY A 1 87 ? -15.748 8.376 -15.144 1.00 81.00 87 GLY A N 1
ATOM 662 C CA . GLY A 1 87 ? -15.268 9.759 -15.218 1.00 81.00 87 GLY A CA 1
ATOM 663 C C . GLY A 1 87 ? -16.098 10.771 -14.426 1.00 81.00 87 GLY A C 1
ATOM 664 O O . GLY A 1 87 ? -15.689 11.922 -14.336 1.00 81.00 87 GLY A O 1
ATOM 665 N N . GLU A 1 88 ? -17.214 10.347 -13.830 1.00 85.44 88 GLU A N 1
ATOM 666 C CA . GLU A 1 88 ? -18.015 11.177 -12.929 1.00 85.44 88 GLU A CA 1
ATOM 667 C C . GLU A 1 88 ? -17.706 10.821 -11.468 1.00 85.44 88 GLU A C 1
ATOM 669 O O . GLU A 1 88 ? -17.574 9.633 -11.141 1.00 85.44 88 GLU A O 1
ATOM 674 N N . PRO A 1 89 ? -17.622 11.815 -10.565 1.00 83.81 89 PRO A N 1
ATOM 675 C CA . PRO A 1 89 ? -17.392 11.554 -9.156 1.00 83.81 89 PRO A CA 1
ATOM 676 C C . PRO A 1 89 ? -18.566 10.773 -8.566 1.00 83.81 89 PRO A C 1
ATOM 678 O O . PRO A 1 89 ? -19.737 11.087 -8.792 1.00 83.81 89 PRO A O 1
ATOM 681 N N . PHE A 1 90 ? -18.261 9.768 -7.750 1.00 86.00 90 PHE A N 1
ATOM 682 C CA . PHE A 1 90 ? -19.282 9.006 -7.040 1.00 86.00 90 PHE A CA 1
ATOM 683 C C . PHE A 1 90 ? -18.908 8.817 -5.575 1.00 86.00 90 PHE A C 1
ATOM 685 O O . PHE A 1 90 ? -17.741 8.838 -5.182 1.00 86.00 90 PHE A O 1
ATOM 692 N N . SER A 1 91 ? -19.931 8.637 -4.740 1.00 87.06 91 SER A N 1
ATOM 693 C CA . SER A 1 91 ? -19.747 8.408 -3.311 1.00 87.06 91 SER A CA 1
ATOM 694 C C . SER A 1 91 ? -20.602 7.256 -2.819 1.00 87.06 91 SER A C 1
ATOM 696 O O . SER A 1 91 ? -21.738 7.097 -3.267 1.00 87.06 91 SER A O 1
ATOM 698 N N . TYR A 1 92 ? -20.079 6.491 -1.868 1.00 90.06 92 TYR A N 1
ATOM 699 C CA . TYR A 1 92 ? -20.806 5.414 -1.205 1.00 90.06 92 TYR A CA 1
ATOM 700 C C . TYR A 1 92 ? -20.490 5.372 0.285 1.00 90.06 92 TYR A C 1
ATOM 702 O O . TYR A 1 92 ? -19.512 5.957 0.755 1.00 90.06 92 TYR A O 1
ATOM 710 N N . HIS A 1 93 ? -21.347 4.681 1.031 1.00 90.50 93 HIS A N 1
ATOM 711 C CA . HIS A 1 93 ? -21.169 4.495 2.463 1.00 90.50 93 HIS A CA 1
ATOM 712 C C . HIS A 1 93 ? -20.546 3.133 2.747 1.00 90.50 93 HIS A C 1
ATOM 714 O O . HIS A 1 93 ? -20.943 2.114 2.173 1.00 90.50 93 HIS A O 1
ATOM 720 N N . VAL A 1 94 ? -19.585 3.126 3.663 1.00 91.81 94 VAL A N 1
ATOM 721 C CA . VAL A 1 94 ? -18.969 1.919 4.204 1.00 91.81 94 VAL A CA 1
ATOM 722 C C . VAL A 1 94 ? -19.324 1.827 5.676 1.00 91.81 94 VAL A C 1
ATOM 724 O O . VAL A 1 94 ? -19.037 2.743 6.443 1.00 91.81 94 VAL A O 1
ATOM 727 N N . SER A 1 95 ? -19.949 0.721 6.064 1.00 92.38 95 SER A N 1
ATOM 728 C CA . SER A 1 95 ? -20.227 0.392 7.457 1.00 92.38 95 SER A CA 1
ATOM 729 C C . SER A 1 95 ? -19.169 -0.577 7.967 1.00 92.38 95 SER A C 1
ATOM 731 O O . SER A 1 95 ? -19.003 -1.655 7.396 1.00 92.38 95 SER A O 1
ATOM 733 N N . VAL A 1 96 ? -18.492 -0.223 9.051 1.00 93.25 96 VAL A N 1
ATOM 734 C CA . VAL A 1 96 ? -17.480 -1.046 9.714 1.00 93.25 96 VAL A CA 1
ATOM 735 C C . VAL A 1 96 ? -18.008 -1.441 11.088 1.00 93.25 96 VAL A C 1
ATOM 737 O O . VAL A 1 96 ? -18.429 -0.580 11.857 1.00 93.25 96 VAL A O 1
ATOM 740 N N . VAL A 1 97 ? -18.002 -2.737 11.393 1.00 93.56 97 VAL A N 1
ATOM 741 C CA . VAL A 1 97 ? -18.433 -3.295 12.680 1.00 93.56 97 VAL A CA 1
ATOM 742 C C . VAL A 1 97 ? -17.267 -4.022 13.331 1.00 93.56 97 VAL A C 1
ATOM 744 O O . VAL A 1 97 ? -16.676 -4.931 12.739 1.00 93.56 97 VAL A O 1
ATOM 747 N N . ASN A 1 98 ? -16.955 -3.658 14.572 1.00 94.44 98 ASN A N 1
ATOM 748 C CA . ASN A 1 98 ? -15.961 -4.372 15.360 1.00 94.44 98 ASN A CA 1
ATOM 749 C C . ASN A 1 98 ? -16.590 -5.633 15.975 1.00 94.44 98 ASN A C 1
ATOM 751 O O . ASN A 1 98 ? -17.423 -5.557 16.873 1.00 94.44 98 ASN A O 1
ATOM 755 N N . ARG A 1 99 ? -16.184 -6.812 15.500 1.00 93.38 99 ARG A N 1
ATOM 756 C CA . ARG A 1 99 ? -16.601 -8.124 16.033 1.00 93.38 99 ARG A CA 1
ATOM 757 C C . ARG A 1 99 ? -15.590 -8.697 17.035 1.00 93.38 99 ARG A C 1
ATOM 759 O O . ARG A 1 99 ? -15.702 -9.852 17.445 1.00 93.38 99 ARG A O 1
ATOM 766 N N . GLY A 1 100 ? -14.555 -7.933 17.375 1.00 90.38 100 GLY A N 1
ATOM 767 C CA . GLY A 1 100 ? -13.545 -8.288 18.362 1.00 90.38 100 GLY A CA 1
ATOM 768 C C . GLY A 1 100 ? -13.964 -7.943 19.789 1.00 90.38 100 GLY A C 1
ATOM 769 O O . GLY A 1 100 ? -14.945 -7.249 20.024 1.00 90.38 100 GLY A O 1
ATOM 770 N N . ALA A 1 101 ? -13.172 -8.418 20.751 1.00 89.56 101 ALA A N 1
ATOM 771 C CA . ALA A 1 101 ? -13.362 -8.136 22.176 1.00 89.56 101 ALA A CA 1
ATOM 772 C C . ALA A 1 101 ? -12.640 -6.861 22.654 1.00 89.56 101 ALA A C 1
ATOM 774 O O . ALA A 1 101 ? -12.799 -6.456 23.799 1.00 89.56 101 ALA A O 1
ATOM 775 N N . ARG A 1 102 ? -11.809 -6.243 21.804 1.00 90.56 102 ARG A N 1
ATOM 776 C CA . ARG A 1 102 ? -11.034 -5.035 22.124 1.00 90.56 102 ARG A CA 1
ATOM 777 C C . ARG A 1 102 ? -11.500 -3.874 21.261 1.00 90.56 102 ARG A C 1
ATOM 779 O O . ARG A 1 102 ? -11.864 -4.089 20.106 1.00 90.56 102 ARG A O 1
ATOM 786 N N . THR A 1 103 ? -11.429 -2.663 21.802 1.00 91.19 103 THR A N 1
ATOM 787 C CA . THR A 1 103 ? -11.660 -1.431 21.044 1.00 91.19 103 THR A CA 1
ATOM 788 C C . THR A 1 103 ? -10.654 -1.322 19.903 1.00 91.19 103 THR A C 1
ATOM 790 O O . THR A 1 103 ? -9.449 -1.475 20.105 1.00 91.19 103 THR A O 1
ATOM 793 N N . LEU A 1 104 ? -11.159 -1.068 18.700 1.00 90.81 104 LEU A N 1
ATOM 794 C CA . LEU A 1 104 ? -10.362 -0.837 17.507 1.00 90.81 104 LEU A CA 1
ATOM 795 C C . LEU A 1 104 ? -9.933 0.637 17.493 1.00 90.81 104 LEU A C 1
ATOM 797 O O . LEU A 1 104 ? -10.786 1.513 17.393 1.00 90.81 104 LEU A O 1
ATOM 801 N N . THR A 1 105 ? -8.638 0.922 17.618 1.00 91.19 105 THR A N 1
ATOM 802 C CA . THR A 1 105 ? -8.093 2.292 17.639 1.00 91.19 105 THR A CA 1
ATOM 803 C C . THR A 1 105 ? -7.012 2.468 16.576 1.00 91.19 105 THR A C 1
ATOM 805 O O . THR A 1 105 ? -6.425 1.492 16.108 1.00 91.19 105 THR A O 1
ATOM 808 N N . GLY A 1 106 ? -6.774 3.713 16.145 1.00 86.69 106 GLY A N 1
ATOM 809 C CA . GLY A 1 106 ? -5.709 4.039 15.185 1.00 86.69 106 GLY A CA 1
ATOM 810 C C . GLY A 1 106 ? -5.839 3.329 13.833 1.00 86.69 106 GLY A C 1
ATOM 811 O O . GLY A 1 106 ? -4.832 2.992 13.217 1.00 86.69 106 GLY A O 1
ATOM 812 N N . THR A 1 107 ? -7.066 3.041 13.392 1.00 88.25 107 THR A N 1
ATOM 813 C CA . THR A 1 107 ? -7.319 2.278 12.162 1.00 88.25 107 THR A CA 1
ATOM 814 C C . THR A 1 107 ? -7.655 3.209 11.005 1.00 88.25 107 THR A C 1
ATOM 816 O O . THR A 1 107 ? -8.363 4.203 11.165 1.00 88.25 107 THR A O 1
ATOM 819 N N . LEU A 1 108 ? -7.159 2.860 9.823 1.00 89.06 108 LEU A N 1
ATOM 820 C CA . LEU A 1 108 ? -7.460 3.534 8.569 1.00 89.06 108 LEU A CA 1
ATOM 821 C C . LEU A 1 108 ? -8.377 2.648 7.724 1.00 89.06 108 LEU A C 1
ATOM 823 O O . LEU A 1 108 ? -8.165 1.439 7.616 1.00 89.06 108 LEU A O 1
ATOM 827 N N . LEU A 1 109 ? -9.387 3.259 7.119 1.00 87.88 109 LEU A N 1
ATOM 828 C CA . LEU A 1 109 ? -10.212 2.658 6.086 1.00 87.88 109 LEU A CA 1
ATOM 829 C C . LEU A 1 109 ? -9.636 3.037 4.721 1.00 87.88 109 LEU A C 1
ATOM 831 O O . LEU A 1 109 ? -9.545 4.218 4.388 1.00 87.88 109 LEU A O 1
ATOM 835 N N . GLN A 1 110 ? -9.281 2.028 3.932 1.00 86.31 110 GLN A N 1
ATOM 836 C CA . GLN A 1 110 ? -8.792 2.192 2.569 1.00 86.31 110 GLN A CA 1
ATOM 837 C C . GLN A 1 110 ? -9.514 1.209 1.645 1.00 86.31 110 GLN A C 1
ATOM 839 O O . GLN A 1 110 ? -9.624 0.022 1.959 1.00 86.31 110 GLN A O 1
ATOM 844 N N . GLU A 1 111 ? -9.996 1.692 0.501 1.00 85.81 111 GLU A N 1
ATOM 845 C CA . GLU A 1 111 ? -10.593 0.826 -0.517 1.00 85.81 111 GLU A CA 1
ATOM 846 C C . GLU A 1 111 ? -9.493 0.061 -1.263 1.00 85.81 111 GLU A C 1
ATOM 848 O O . GLU A 1 111 ? -8.543 0.650 -1.785 1.00 85.81 111 GLU A O 1
ATOM 853 N N . HIS A 1 112 ? -9.633 -1.263 -1.340 1.00 85.44 112 HIS A N 1
ATOM 854 C CA . HIS A 1 112 ? -8.710 -2.109 -2.086 1.00 85.44 112 HIS A CA 1
ATOM 855 C C . HIS A 1 112 ? -9.322 -2.513 -3.432 1.00 85.44 112 HIS A C 1
ATOM 857 O O . HIS A 1 112 ? -10.155 -3.419 -3.526 1.00 85.44 112 HIS A O 1
ATOM 863 N N . PHE A 1 113 ? -8.861 -1.863 -4.500 1.00 83.56 113 PHE A N 1
ATOM 864 C CA . PHE A 1 113 ? -9.302 -2.145 -5.863 1.00 83.56 113 PHE A CA 1
ATOM 865 C C . PHE A 1 113 ? -8.779 -3.484 -6.389 1.00 83.56 113 PHE A C 1
ATOM 867 O O . PHE A 1 113 ? -7.788 -4.051 -5.915 1.00 83.56 113 PHE A O 1
ATOM 874 N N . ARG A 1 114 ? -9.443 -3.994 -7.431 1.00 86.25 114 ARG A N 1
ATOM 875 C CA . ARG A 1 114 ? -8.938 -5.142 -8.187 1.00 86.25 114 ARG A CA 1
ATOM 876 C C . ARG A 1 114 ? -7.549 -4.816 -8.731 1.00 86.25 114 ARG A C 1
ATOM 878 O O . ARG A 1 114 ? -7.277 -3.682 -9.105 1.00 86.25 114 ARG A O 1
ATOM 885 N N . ASP A 1 115 ? -6.691 -5.832 -8.795 1.00 88.19 115 ASP A N 1
ATOM 886 C CA . ASP A 1 115 ? -5.338 -5.698 -9.328 1.00 88.19 115 ASP A CA 1
ATOM 887 C C . ASP A 1 115 ? -5.340 -5.001 -10.706 1.00 88.19 115 ASP A C 1
ATOM 889 O O . ASP A 1 115 ? -5.838 -5.583 -11.674 1.00 88.19 115 ASP A O 1
ATOM 893 N N . PRO A 1 116 ? -4.791 -3.777 -10.810 1.00 90.31 116 PRO A N 1
ATOM 894 C CA . PRO A 1 116 ? -4.845 -2.991 -12.036 1.00 90.31 116 PRO A CA 1
ATOM 895 C C . PRO A 1 116 ? -3.752 -3.394 -13.032 1.00 90.31 116 PRO A C 1
ATOM 897 O O . PRO A 1 116 ? -3.727 -2.893 -14.155 1.00 90.31 116 PRO A O 1
ATOM 900 N N . ARG A 1 117 ? -2.821 -4.281 -12.657 1.00 91.88 117 ARG A N 1
ATOM 901 C CA . ARG A 1 117 ? -1.644 -4.591 -13.477 1.00 91.88 117 ARG A CA 1
ATOM 902 C C . ARG A 1 117 ? -2.033 -5.233 -14.818 1.00 91.88 117 ARG A C 1
ATOM 904 O O . ARG A 1 117 ? -2.850 -6.155 -14.841 1.00 91.88 117 ARG A O 1
ATOM 911 N N . PRO A 1 118 ? -1.453 -4.782 -15.945 1.00 94.06 118 PRO A N 1
ATOM 912 C CA . PRO A 1 118 ? -1.762 -5.333 -17.258 1.00 94.06 118 PRO A CA 1
ATOM 913 C C . PRO A 1 118 ? -1.219 -6.749 -17.444 1.00 94.06 118 PRO A C 1
ATOM 915 O O . PRO A 1 118 ? -0.195 -7.153 -16.876 1.00 94.06 118 PRO A O 1
ATOM 918 N N . THR A 1 119 ? -1.895 -7.506 -18.302 1.00 94.38 119 THR A N 1
ATOM 919 C CA . THR A 1 119 ? -1.351 -8.759 -18.830 1.00 94.38 119 THR A CA 1
ATOM 920 C C . THR A 1 119 ? -0.146 -8.474 -19.733 1.00 94.38 119 THR A C 1
ATOM 922 O O . THR A 1 119 ? 0.067 -7.347 -20.191 1.00 94.38 119 THR A O 1
ATOM 925 N N . PHE A 1 120 ? 0.666 -9.499 -20.004 1.00 94.31 120 PHE A N 1
ATOM 926 C CA . PHE A 1 120 ? 1.838 -9.347 -20.869 1.00 94.31 120 PHE A CA 1
ATOM 927 C C . PHE A 1 120 ? 1.463 -8.846 -22.271 1.00 94.31 120 PHE A C 1
ATOM 929 O O . PHE A 1 120 ? 2.132 -7.962 -22.809 1.00 94.31 120 PHE A O 1
ATOM 936 N N . ASP A 1 121 ? 0.389 -9.385 -22.852 1.00 94.44 121 ASP A N 1
ATOM 937 C CA . ASP A 1 121 ? -0.042 -9.011 -24.198 1.00 94.44 121 ASP A CA 1
ATOM 938 C C . ASP A 1 121 ? -0.580 -7.581 -24.260 1.00 94.44 121 ASP A C 1
ATOM 940 O O . ASP A 1 121 ? -0.234 -6.852 -25.192 1.00 94.44 121 ASP A O 1
ATOM 944 N N . GLU A 1 122 ? -1.348 -7.149 -23.257 1.00 93.62 122 GLU A N 1
ATOM 945 C CA . GLU A 1 122 ? -1.809 -5.761 -23.140 1.00 93.62 122 GLU A CA 1
ATOM 946 C C . GLU A 1 122 ? -0.629 -4.791 -23.038 1.00 93.62 122 GLU A C 1
ATOM 948 O O . GLU A 1 122 ? -0.537 -3.846 -23.818 1.00 93.62 122 GLU A O 1
ATOM 953 N N . TRP A 1 123 ? 0.321 -5.052 -22.134 1.00 94.88 123 TRP A N 1
ATOM 954 C CA . TRP A 1 123 ? 1.500 -4.200 -21.956 1.00 94.88 123 TRP A CA 1
ATOM 955 C C . TRP A 1 123 ? 2.388 -4.149 -23.210 1.00 94.88 123 TRP A C 1
ATOM 957 O O . TRP A 1 123 ? 2.914 -3.093 -23.577 1.00 94.88 123 TRP A O 1
ATOM 967 N N . ARG A 1 124 ? 2.541 -5.280 -23.911 1.00 93.06 124 ARG A N 1
ATOM 968 C CA . ARG A 1 124 ? 3.353 -5.359 -25.133 1.00 93.06 124 ARG A CA 1
ATOM 969 C C . ARG A 1 124 ? 2.726 -4.582 -26.294 1.00 93.06 124 ARG A C 1
ATOM 971 O O . ARG A 1 124 ? 3.465 -3.968 -27.070 1.00 93.06 124 ARG A O 1
ATOM 978 N N . ARG A 1 125 ? 1.400 -4.665 -26.449 1.00 92.25 125 ARG A N 1
ATOM 979 C CA . ARG A 1 125 ? 0.659 -4.048 -27.563 1.00 92.25 125 ARG A CA 1
ATOM 980 C C . ARG A 1 125 ? 0.323 -2.582 -27.315 1.00 92.25 125 ARG A C 1
ATOM 982 O O . ARG A 1 125 ? 0.228 -1.834 -28.280 1.00 92.25 125 ARG A O 1
ATOM 989 N N . ALA A 1 126 ? 0.169 -2.177 -26.058 1.00 91.31 126 ALA A N 1
ATOM 990 C CA . ALA A 1 126 ? -0.136 -0.800 -25.717 1.00 91.31 126 ALA A CA 1
ATOM 991 C C . ALA A 1 126 ? 0.926 0.176 -26.254 1.00 91.31 126 ALA A C 1
ATOM 993 O O . ALA A 1 126 ? 2.111 -0.153 -26.397 1.00 91.31 126 ALA A O 1
ATOM 994 N N . ARG A 1 127 ? 0.468 1.391 -26.543 1.00 87.62 127 ARG A N 1
ATOM 995 C CA . ARG A 1 127 ? 1.285 2.556 -26.867 1.00 87.62 127 ARG A CA 1
ATOM 996 C C . ARG A 1 127 ? 0.820 3.676 -25.966 1.00 87.62 127 ARG A C 1
ATOM 998 O O . ARG A 1 127 ? -0.370 3.987 -25.946 1.00 87.62 127 ARG A O 1
ATOM 1005 N N . GLU A 1 128 ? 1.735 4.200 -25.167 1.00 90.62 128 GLU A N 1
ATOM 1006 C CA . GLU A 1 128 ? 1.407 5.351 -24.336 1.00 90.62 128 GLU A CA 1
ATOM 1007 C C . GLU A 1 128 ? 1.448 6.639 -25.176 1.00 90.62 128 GLU A C 1
ATOM 1009 O O . GLU A 1 128 ? 2.245 6.743 -26.116 1.00 90.62 128 GLU A O 1
ATOM 1014 N N . PRO A 1 129 ? 0.625 7.646 -24.851 1.00 88.88 129 PRO A N 1
ATOM 1015 C CA . PRO A 1 129 ? 0.755 8.965 -25.451 1.00 88.88 129 PRO A CA 1
ATOM 1016 C C . PRO A 1 129 ? 2.159 9.538 -25.206 1.00 88.88 129 PRO A C 1
ATOM 1018 O O . PRO A 1 129 ? 2.641 9.554 -24.076 1.00 88.88 129 PRO A O 1
ATOM 1021 N N . GLY A 1 130 ? 2.822 10.011 -26.264 1.00 85.81 130 GLY A N 1
ATOM 1022 C CA . GLY A 1 130 ? 4.154 10.618 -26.165 1.00 85.81 130 GLY A CA 1
ATOM 1023 C C . GLY A 1 130 ? 5.325 9.634 -26.055 1.00 85.81 130 GLY A C 1
ATOM 1024 O O . GLY A 1 130 ? 6.453 10.083 -25.865 1.00 85.81 130 GLY A O 1
ATOM 1025 N N . GLU A 1 131 ? 5.097 8.324 -26.226 1.00 87.06 131 GLU A N 1
ATOM 1026 C CA . GLU A 1 131 ? 6.156 7.298 -26.192 1.00 87.06 131 GLU A CA 1
ATOM 1027 C C . GLU A 1 131 ? 7.318 7.602 -27.155 1.00 87.06 131 GLU A C 1
ATOM 1029 O O . GLU A 1 131 ? 8.477 7.320 -26.861 1.00 87.06 131 GLU A O 1
ATOM 1034 N N . GLU A 1 132 ? 7.016 8.212 -28.303 1.00 86.12 132 GLU A N 1
ATOM 1035 C CA . GLU A 1 132 ? 7.987 8.529 -29.357 1.00 86.12 132 GLU A CA 1
ATOM 1036 C C . GLU A 1 132 ? 8.990 9.614 -28.961 1.00 86.12 132 GLU A C 1
ATOM 1038 O O . GLU A 1 132 ? 10.099 9.647 -29.486 1.00 86.12 132 GLU A O 1
ATOM 1043 N N . ARG A 1 133 ? 8.617 10.479 -28.011 1.00 88.62 133 ARG A N 1
ATOM 1044 C CA . ARG A 1 133 ? 9.480 11.550 -27.494 1.00 88.62 133 ARG A CA 1
ATOM 1045 C C . ARG A 1 133 ? 10.421 11.058 -26.394 1.00 88.62 133 ARG A C 1
ATOM 1047 O O . ARG A 1 133 ? 11.266 11.821 -25.934 1.00 88.62 133 ARG A O 1
ATOM 1054 N N . ARG A 1 134 ? 10.257 9.814 -25.931 1.00 88.06 134 ARG A N 1
ATOM 1055 C CA . ARG A 1 134 ? 11.089 9.237 -24.871 1.00 88.06 134 ARG A CA 1
ATOM 1056 C C . ARG A 1 134 ? 12.394 8.683 -25.427 1.00 88.06 134 ARG A C 1
ATOM 1058 O O . ARG A 1 134 ? 12.494 8.306 -26.595 1.00 88.06 134 ARG A O 1
ATOM 1065 N N . ASN A 1 135 ? 13.392 8.585 -24.552 1.00 90.44 135 ASN A N 1
ATOM 1066 C CA . ASN A 1 135 ? 14.661 7.960 -24.898 1.00 90.44 135 ASN A CA 1
ATOM 1067 C C . ASN A 1 135 ? 14.473 6.462 -25.247 1.00 90.44 135 ASN A C 1
ATOM 1069 O O . ASN A 1 135 ? 13.462 5.825 -24.924 1.00 90.44 135 ASN A O 1
ATOM 1073 N N . TRP A 1 136 ? 15.471 5.880 -25.918 1.00 89.62 136 TRP A N 1
ATOM 1074 C CA . TRP A 1 136 ? 15.431 4.476 -26.339 1.00 89.62 136 TRP A CA 1
ATOM 1075 C C . TRP A 1 136 ? 15.273 3.498 -25.161 1.00 89.62 136 TRP A C 1
ATOM 1077 O O . TRP A 1 136 ? 14.577 2.487 -25.297 1.00 89.62 136 TRP A O 1
ATOM 1087 N N . PHE A 1 137 ? 15.885 3.804 -24.013 1.00 89.00 137 PHE A N 1
ATOM 1088 C CA . PHE A 1 137 ? 15.863 2.949 -22.827 1.00 89.00 137 PHE A CA 1
ATOM 1089 C C . PHE A 1 137 ? 14.452 2.846 -22.236 1.00 89.00 137 PHE A C 1
ATOM 1091 O O . PHE A 1 137 ? 13.923 1.745 -22.100 1.00 89.00 137 PHE A O 1
ATOM 1098 N N . ASP A 1 138 ? 13.796 3.977 -21.989 1.00 88.56 138 ASP A N 1
ATOM 1099 C CA . ASP A 1 138 ? 12.441 4.081 -21.446 1.00 88.56 138 ASP A CA 1
ATOM 1100 C C . ASP A 1 138 ? 11.421 3.397 -22.350 1.00 88.56 138 ASP A C 1
ATOM 1102 O O . ASP A 1 138 ? 10.526 2.694 -21.872 1.00 88.56 138 ASP A O 1
ATOM 1106 N N . ARG A 1 139 ? 11.589 3.538 -23.669 1.00 87.06 139 ARG A N 1
ATOM 1107 C CA . ARG A 1 139 ? 10.746 2.869 -24.663 1.00 87.06 139 ARG A CA 1
ATOM 1108 C C . ARG A 1 139 ? 10.915 1.348 -24.641 1.00 87.06 139 ARG A C 1
ATOM 1110 O O . ARG A 1 139 ? 9.952 0.611 -24.867 1.00 87.06 139 ARG A O 1
ATOM 1117 N N . ASN A 1 140 ? 12.129 0.860 -24.382 1.00 87.88 140 ASN A N 1
ATOM 1118 C CA . ASN A 1 140 ? 12.418 -0.573 -24.341 1.00 87.88 140 ASN A CA 1
ATOM 1119 C C . ASN A 1 140 ? 12.018 -1.215 -23.000 1.00 87.88 140 ASN A C 1
ATOM 1121 O O . ASN A 1 140 ? 11.464 -2.317 -22.987 1.00 87.88 140 ASN A O 1
ATOM 1125 N N . VAL A 1 141 ? 12.253 -0.517 -21.884 1.00 89.38 141 VAL A N 1
ATOM 1126 C CA . VAL A 1 141 ? 11.842 -0.938 -20.535 1.00 89.38 141 VAL A CA 1
ATOM 1127 C C . VAL A 1 141 ? 10.327 -0.834 -20.365 1.00 89.38 141 VAL A C 1
ATOM 1129 O O . VAL A 1 141 ? 9.724 -1.685 -19.718 1.00 89.38 141 VAL A O 1
ATOM 1132 N N . GLY A 1 142 ? 9.682 0.172 -20.960 1.00 91.31 142 GLY A N 1
ATOM 1133 C CA . GLY A 1 142 ? 8.226 0.318 -20.961 1.00 91.31 142 GLY A CA 1
ATOM 1134 C C . GLY A 1 142 ? 7.621 0.567 -19.576 1.00 91.31 142 GLY A C 1
ATOM 1135 O O . GLY A 1 142 ? 6.461 0.208 -19.353 1.00 91.31 142 GLY A O 1
ATOM 1136 N N . TYR A 1 143 ? 8.390 1.149 -18.646 1.00 91.25 143 TYR A N 1
ATOM 1137 C CA . TYR A 1 143 ? 7.930 1.483 -17.292 1.00 91.25 143 TYR A CA 1
ATOM 1138 C C . TYR A 1 143 ? 6.802 2.520 -17.312 1.00 91.25 143 TYR A C 1
ATOM 1140 O O . TYR A 1 143 ? 5.784 2.340 -16.647 1.00 91.25 143 TYR A O 1
ATOM 1148 N N . PHE A 1 144 ? 6.936 3.573 -18.119 1.00 91.38 144 PHE A N 1
ATOM 1149 C CA . PHE A 1 144 ? 5.903 4.600 -18.236 1.00 91.38 144 PHE A CA 1
ATOM 1150 C C . PHE A 1 144 ? 4.614 4.048 -18.844 1.00 91.38 144 PHE A C 1
ATOM 1152 O O . PHE A 1 144 ? 3.545 4.233 -18.272 1.00 91.38 144 PHE A O 1
ATOM 1159 N N . ARG A 1 145 ? 4.718 3.220 -19.890 1.00 93.56 145 ARG A N 1
ATOM 1160 C CA . ARG A 1 145 ? 3.570 2.491 -20.444 1.00 93.56 145 ARG A CA 1
ATOM 1161 C C . ARG A 1 145 ? 2.885 1.604 -19.399 1.00 93.56 145 ARG A C 1
ATOM 1163 O O . ARG A 1 145 ? 1.660 1.530 -19.353 1.00 93.56 145 ARG A O 1
ATOM 1170 N N . TRP A 1 146 ? 3.667 0.920 -18.563 1.00 93.75 146 TRP A N 1
ATOM 1171 C CA . TRP A 1 146 ? 3.160 0.118 -17.446 1.00 93.75 146 TRP A CA 1
ATOM 1172 C C . TRP A 1 146 ? 2.411 0.974 -16.416 1.00 93.75 146 TRP A C 1
ATOM 1174 O O . TRP A 1 146 ? 1.283 0.636 -16.056 1.00 93.75 146 TRP A O 1
ATOM 1184 N N . ARG A 1 147 ? 3.001 2.098 -15.990 1.00 92.44 147 ARG A N 1
ATOM 1185 C CA . ARG A 1 147 ? 2.384 3.076 -15.079 1.00 92.44 147 ARG A CA 1
ATOM 1186 C C . ARG A 1 147 ? 1.093 3.648 -15.648 1.00 92.44 147 ARG A C 1
ATOM 1188 O O . ARG A 1 147 ? 0.066 3.580 -14.986 1.00 92.44 147 ARG A O 1
ATOM 1195 N N . TRP A 1 148 ? 1.123 4.094 -16.897 1.00 93.19 148 TRP A N 1
ATOM 1196 C CA . TRP A 1 148 ? -0.025 4.647 -17.605 1.00 93.19 148 TRP A CA 1
ATOM 1197 C C . TRP A 1 148 ? -1.198 3.660 -17.685 1.00 93.19 148 TRP A C 1
ATOM 1199 O O . TRP A 1 148 ? -2.345 4.034 -17.447 1.00 93.19 148 TRP A O 1
ATOM 1209 N N . LEU A 1 149 ? -0.934 2.376 -17.965 1.00 93.62 149 LEU A N 1
ATOM 1210 C CA . LEU A 1 149 ? -1.980 1.345 -17.967 1.00 93.62 149 LEU A CA 1
ATOM 1211 C C . LEU A 1 149 ? -2.602 1.133 -16.581 1.00 93.62 149 LEU A C 1
ATOM 1213 O O . LEU A 1 149 ? -3.804 0.894 -16.495 1.00 93.62 149 LEU A O 1
ATOM 1217 N N . ILE A 1 150 ? -1.801 1.208 -15.516 1.00 91.88 150 ILE A N 1
ATOM 1218 C CA . ILE A 1 150 ? -2.273 1.074 -14.132 1.00 91.88 150 ILE A CA 1
ATOM 1219 C C . ILE A 1 150 ? -3.094 2.298 -13.716 1.00 91.88 150 ILE A C 1
ATOM 1221 O O . ILE A 1 150 ? -4.193 2.142 -13.193 1.00 91.88 150 ILE A O 1
ATOM 1225 N N . GLU A 1 151 ? -2.592 3.501 -13.989 1.00 89.38 151 GLU A N 1
ATOM 1226 C CA . GLU A 1 151 ? -3.233 4.775 -13.638 1.00 89.38 151 GLU A CA 1
ATOM 1227 C C . GLU A 1 151 ? -4.588 4.950 -14.331 1.00 89.38 151 GLU A C 1
ATOM 1229 O O . GLU A 1 151 ? -5.498 5.531 -13.760 1.00 89.38 151 GLU A O 1
ATOM 1234 N N . ARG A 1 152 ? -4.773 4.383 -15.529 1.00 88.12 152 ARG A N 1
ATOM 1235 C CA . ARG A 1 152 ? -6.075 4.375 -16.222 1.00 88.12 152 ARG A CA 1
ATOM 1236 C C . ARG A 1 152 ? -7.110 3.420 -15.624 1.00 88.12 152 ARG A C 1
ATOM 1238 O O . ARG A 1 152 ? -8.274 3.488 -16.006 1.00 88.12 152 ARG A O 1
ATOM 1245 N N . ARG A 1 153 ? -6.688 2.477 -14.780 1.00 88.81 153 ARG A N 1
ATOM 1246 C CA . ARG A 1 153 ? -7.542 1.431 -14.186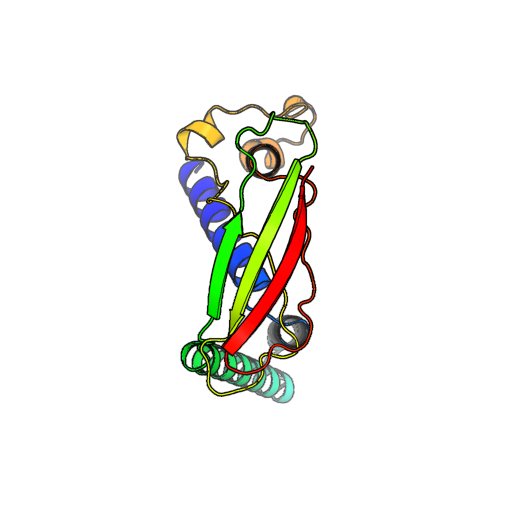 1.00 88.81 153 ARG A CA 1
ATOM 1247 C C . ARG A 1 153 ? -7.848 1.684 -12.713 1.00 88.81 153 ARG A C 1
ATOM 1249 O O . ARG A 1 153 ? -8.677 0.976 -12.147 1.00 88.81 153 ARG A O 1
ATOM 1256 N N . LEU A 1 154 ? -7.159 2.640 -12.100 1.00 83.69 154 LEU A N 1
ATOM 1257 C CA . LEU A 1 154 ? -7.372 3.064 -10.725 1.00 83.69 154 LEU A CA 1
ATOM 1258 C C . LEU A 1 154 ? -8.042 4.443 -10.716 1.00 83.69 154 LEU A C 1
ATOM 1260 O O . LEU A 1 154 ? -7.722 5.264 -11.577 1.00 83.69 154 LEU A O 1
ATOM 1264 N N . PRO A 1 155 ? -8.924 4.721 -9.744 1.00 79.38 155 PRO A N 1
ATOM 1265 C CA . PRO A 1 155 ? -9.353 6.088 -9.466 1.00 79.38 155 PRO A CA 1
ATOM 1266 C C . PRO A 1 155 ? -8.143 6.964 -9.145 1.00 79.38 155 PRO A C 1
ATOM 1268 O O . PRO A 1 155 ? -7.159 6.475 -8.575 1.00 79.38 155 PRO A O 1
ATOM 1271 N N . ARG A 1 156 ? -8.208 8.251 -9.495 1.00 69.69 156 ARG A N 1
ATOM 1272 C CA . ARG A 1 156 ? -7.102 9.178 -9.204 1.00 69.69 156 ARG A CA 1
ATOM 1273 C C . ARG A 1 156 ? -7.014 9.463 -7.711 1.00 69.69 156 ARG A C 1
ATOM 1275 O O . ARG A 1 156 ? -5.915 9.474 -7.161 1.00 69.69 156 ARG A O 1
ATOM 1282 N N . ASP A 1 157 ? -8.173 9.578 -7.069 1.00 67.88 157 ASP A N 1
ATOM 1283 C CA . ASP A 1 157 ? -8.297 9.912 -5.655 1.00 67.88 157 ASP A CA 1
ATOM 1284 C C . ASP A 1 157 ? -8.848 8.718 -4.868 1.00 67.88 157 ASP A C 1
ATOM 1286 O O . ASP A 1 157 ? -10.038 8.616 -4.569 1.00 67.88 157 ASP A O 1
ATOM 1290 N N . ALA A 1 158 ? -7.969 7.775 -4.524 1.00 68.75 158 ALA A N 1
ATOM 1291 C CA . ALA A 1 158 ? -8.289 6.743 -3.544 1.00 68.75 158 ALA A CA 1
ATOM 1292 C C . ALA A 1 158 ? -8.141 7.330 -2.131 1.00 68.75 158 ALA A C 1
ATOM 1294 O O . ALA A 1 158 ? -7.056 7.312 -1.544 1.00 68.75 158 ALA A O 1
ATOM 1295 N N . SER A 1 159 ? -9.227 7.888 -1.594 1.00 67.62 159 SER A N 1
ATOM 1296 C CA . SER A 1 159 ? -9.216 8.478 -0.255 1.00 67.62 159 SER A CA 1
ATOM 1297 C C . SER A 1 159 ? -9.021 7.405 0.825 1.00 67.62 159 SER A C 1
ATOM 1299 O O . SER A 1 159 ? -9.656 6.351 0.825 1.00 67.62 159 SER A O 1
ATOM 1301 N N . THR A 1 160 ? -8.099 7.677 1.750 1.00 82.25 160 THR A N 1
ATOM 1302 C CA . THR A 1 160 ? -7.943 6.917 2.995 1.00 82.25 160 THR A CA 1
ATOM 1303 C C . THR A 1 160 ? -8.621 7.711 4.101 1.00 82.25 160 THR A C 1
ATOM 1305 O O . THR A 1 160 ? -8.321 8.891 4.275 1.00 82.25 160 THR A O 1
ATOM 1308 N N . ALA A 1 161 ? -9.534 7.086 4.841 1.00 85.31 161 ALA A N 1
ATOM 1309 C CA . ALA A 1 161 ? -10.284 7.742 5.907 1.00 85.31 161 ALA A CA 1
ATOM 1310 C C . ALA A 1 161 ? -9.876 7.186 7.275 1.00 85.31 161 ALA A C 1
ATOM 1312 O O . ALA A 1 161 ? -9.838 5.973 7.472 1.00 85.31 161 ALA A O 1
ATOM 1313 N N . ALA A 1 162 ? -9.582 8.061 8.237 1.00 88.25 162 ALA A N 1
ATOM 1314 C CA . ALA A 1 162 ? -9.347 7.637 9.613 1.00 88.25 162 ALA A CA 1
ATOM 1315 C C . ALA A 1 162 ? -10.664 7.199 10.262 1.00 88.25 162 ALA A C 1
ATOM 1317 O O . ALA A 1 162 ? -11.663 7.917 10.203 1.00 88.25 162 ALA A O 1
ATOM 1318 N N . LEU A 1 163 ? -10.663 6.017 10.879 1.00 88.94 163 LEU A N 1
ATOM 1319 C CA . LEU A 1 163 ? -11.792 5.546 11.670 1.00 88.94 163 LEU A CA 1
ATOM 1320 C C . LEU A 1 163 ? -11.662 6.086 13.103 1.00 88.94 163 LEU A C 1
ATOM 1322 O O . LEU A 1 163 ? -10.572 6.007 13.683 1.00 88.94 163 LEU A O 1
ATOM 1326 N N . PRO A 1 164 ? -12.750 6.599 13.704 1.00 91.19 164 PRO A N 1
ATOM 1327 C CA . PRO A 1 164 ? -12.773 6.844 15.139 1.00 91.19 164 PRO A CA 1
ATOM 1328 C C . PRO A 1 164 ? -12.619 5.517 15.908 1.00 91.19 164 PRO A C 1
ATOM 1330 O O . PRO A 1 164 ? -12.815 4.445 15.327 1.00 91.19 164 PRO A O 1
ATOM 1333 N N . PRO A 1 165 ? -12.271 5.558 17.207 1.00 92.44 165 PRO A N 1
ATOM 1334 C CA . PRO A 1 165 ? -12.281 4.374 18.059 1.00 92.44 165 PRO A CA 1
ATOM 1335 C C . PRO A 1 165 ? -13.621 3.628 17.976 1.00 92.44 165 PRO A C 1
ATOM 1337 O O . PRO A 1 165 ? -14.661 4.244 18.174 1.00 92.44 165 PRO A O 1
ATOM 1340 N N . ILE A 1 166 ? -13.592 2.320 17.693 1.00 92.31 166 ILE A N 1
ATOM 1341 C CA . ILE A 1 166 ? -14.798 1.479 17.580 1.00 92.31 166 ILE A CA 1
ATOM 1342 C C . ILE A 1 166 ? -14.790 0.448 18.706 1.00 92.31 166 ILE A C 1
ATOM 1344 O O . ILE A 1 166 ? -13.955 -0.466 18.716 1.00 92.31 166 ILE A O 1
ATOM 1348 N N . GLY A 1 167 ? -15.705 0.576 19.660 1.00 92.19 167 GLY A N 1
ATOM 1349 C CA . GLY A 1 167 ? -15.888 -0.376 20.750 1.00 92.19 167 GLY A CA 1
ATOM 1350 C C . GLY A 1 167 ? -16.320 -1.770 20.266 1.00 92.19 167 GLY A C 1
ATOM 1351 O O . GLY A 1 167 ? -16.752 -1.935 19.123 1.00 92.19 167 GLY A O 1
ATOM 1352 N N . PRO A 1 168 ? -16.201 -2.813 21.104 1.00 92.69 168 PRO A N 1
ATOM 1353 C CA . PRO A 1 168 ? -16.717 -4.147 20.789 1.00 92.69 168 PRO A CA 1
ATOM 1354 C C . PRO A 1 168 ? -18.212 -4.119 20.431 1.00 92.69 168 PRO A C 1
ATOM 1356 O O . PRO A 1 168 ? -19.029 -3.631 21.204 1.00 92.69 168 PRO A O 1
ATOM 1359 N N . GLY A 1 169 ? -18.578 -4.643 19.259 1.00 91.25 169 GLY A N 1
ATOM 1360 C CA . GLY A 1 169 ? -19.955 -4.662 18.750 1.00 91.25 169 GLY A CA 1
ATOM 1361 C C . GLY A 1 169 ? -20.440 -3.347 18.129 1.00 91.25 169 GLY A C 1
ATOM 1362 O O . GLY A 1 169 ? -21.506 -3.329 17.514 1.00 91.25 169 GLY A O 1
ATOM 1363 N N . GLU A 1 170 ? -19.668 -2.266 18.242 1.00 91.50 170 GLU A N 1
ATOM 1364 C CA . GLU A 1 170 ? -20.036 -0.956 17.715 1.00 91.50 170 GLU A CA 1
ATOM 1365 C C . GLU A 1 170 ? -19.897 -0.903 16.185 1.00 91.50 170 GLU A C 1
ATOM 1367 O O . GLU A 1 170 ? -19.062 -1.587 15.576 1.00 91.50 170 GLU A O 1
ATOM 1372 N N . ARG A 1 171 ? -20.750 -0.083 15.560 1.00 92.56 171 ARG A N 1
ATOM 1373 C CA . ARG A 1 171 ? -20.780 0.163 14.120 1.00 92.56 171 ARG A CA 1
ATOM 1374 C C . ARG A 1 171 ? -20.498 1.629 13.829 1.00 92.56 171 ARG A C 1
ATOM 1376 O O . ARG A 1 171 ? -21.202 2.501 14.324 1.00 92.56 171 ARG A O 1
ATOM 1383 N N . VAL A 1 172 ? -19.571 1.875 12.912 1.00 92.62 172 VAL A N 1
ATOM 1384 C CA . VAL A 1 172 ? -19.298 3.205 12.360 1.00 92.62 172 VAL A CA 1
ATOM 1385 C C . VAL A 1 172 ? -19.583 3.201 10.866 1.00 92.62 172 VAL A C 1
ATOM 1387 O O . VAL A 1 172 ? -19.282 2.230 10.174 1.00 92.62 172 VAL A O 1
ATOM 1390 N N . THR A 1 173 ? -20.173 4.284 10.365 1.00 91.50 173 THR A N 1
ATOM 1391 C CA . THR A 1 173 ? -20.409 4.478 8.931 1.00 91.50 173 THR A CA 1
ATOM 1392 C C . THR A 1 173 ? -19.621 5.683 8.448 1.00 91.50 173 THR A C 1
ATOM 1394 O O . THR A 1 173 ? -19.715 6.755 9.038 1.00 91.50 173 THR A O 1
ATOM 1397 N N . LEU A 1 174 ? -18.863 5.510 7.368 1.00 89.19 174 LEU A N 1
ATOM 1398 C CA . LEU A 1 174 ? -18.114 6.578 6.714 1.00 89.19 174 LEU A CA 1
ATOM 1399 C C . LEU A 1 174 ? -18.555 6.719 5.262 1.00 89.19 174 LEU A C 1
ATOM 1401 O O . LEU A 1 174 ? -18.870 5.731 4.595 1.00 89.19 174 LEU A O 1
ATOM 1405 N N . ARG A 1 175 ? -18.549 7.954 4.767 1.00 88.56 175 ARG A N 1
ATOM 1406 C CA . ARG A 1 175 ? -18.752 8.254 3.351 1.00 88.56 175 ARG A CA 1
ATOM 1407 C C . ARG A 1 175 ? -17.395 8.323 2.662 1.00 88.56 175 ARG A C 1
ATOM 1409 O O . ARG A 1 175 ? -16.548 9.114 3.065 1.00 88.56 175 ARG A O 1
ATOM 1416 N N . LEU A 1 176 ? -17.215 7.521 1.619 1.00 85.56 176 LEU A N 1
ATOM 1417 C CA . LEU A 1 176 ? -16.056 7.594 0.735 1.00 85.56 176 LEU A CA 1
ATOM 1418 C C . LEU A 1 176 ? -16.461 8.257 -0.581 1.00 85.56 176 LEU A C 1
ATOM 1420 O O . LEU A 1 176 ? -17.563 8.023 -1.084 1.00 85.56 176 LEU A O 1
ATOM 1424 N N . VAL A 1 177 ? -15.574 9.093 -1.114 1.00 82.81 177 VAL A N 1
ATOM 1425 C CA . VAL A 1 177 ? -15.739 9.801 -2.389 1.00 82.81 177 VAL A CA 1
ATOM 1426 C C . VAL A 1 177 ? -14.566 9.431 -3.288 1.00 82.81 177 VAL A C 1
ATOM 1428 O O . VAL A 1 177 ? -13.427 9.388 -2.816 1.00 82.81 177 VAL A O 1
ATOM 1431 N N . PHE A 1 178 ? -14.865 9.156 -4.556 1.00 78.69 178 PHE A N 1
ATOM 1432 C CA . PHE A 1 178 ? -13.890 8.799 -5.583 1.00 78.69 178 PHE A CA 1
ATOM 1433 C C . PHE A 1 178 ? -14.099 9.647 -6.834 1.00 78.69 178 PHE A C 1
ATOM 1435 O O . PHE A 1 178 ? -15.244 9.941 -7.195 1.00 78.69 178 PHE A O 1
ATOM 1442 N N . THR A 1 179 ? -12.980 9.965 -7.486 1.00 67.19 179 THR A N 1
ATOM 1443 C CA . THR A 1 179 ? -12.885 10.690 -8.759 1.00 67.19 179 THR A CA 1
ATOM 1444 C C . THR A 1 179 ? -12.085 9.878 -9.775 1.00 67.19 179 THR A C 1
ATOM 1446 O O . THR A 1 179 ? -11.032 9.296 -9.397 1.00 67.19 179 THR A O 1
#

Sequence (179 aa):
MRRLIYAALRVVGALDRRLREKLTLAGWLVLGAMGAAAASGLDTNLTVTSRAFTFLVALLGLAWLASYFFRARVEAGRAMPRYATSGEPFSYHVSVVNRGARTLTGTLLQEHFRDPRPTFDEWRRAREPGEERRNWFDRNVGYFRWRWLIERRLPRDASTAALPPIGPGERVTLRLVFT

Radius of gyration: 21.44 Å; chains: 1; bounding box: 64×25×52 Å

Foldseek 3Di:
DLVVLLVVLVVVVVVVVVCVVQADPVSVVLVVLLVVLVVVCVPVVCPVSVVSNVVSVVVVVVSVVVVVVDDFPKDKDKDDDPDDDPPDKDKTKIKIWRQDQAKDPPDKDWDDDDDQFDDSVCLVPDDDPCLVVDDPVCNSSSSVSRVVSSPSRDFPDRDIGHDHTAHNGGMDMDMDMTD

pLDDT: mean 88.34, std 6.27, range [65.44, 95.81]